Protein AF-A0A2V6KWD0-F1 (afdb_monomer)

Mean predicted aligned error: 12.08 Å

Structure (mmCIF, N/CA/C/O backbone):
data_AF-A0A2V6KWD0-F1
#
_entry.id   AF-A0A2V6KWD0-F1
#
loop_
_atom_site.group_PDB
_atom_site.id
_atom_site.type_symbol
_atom_site.label_atom_id
_atom_site.label_alt_id
_atom_site.label_comp_id
_atom_site.label_asym_id
_atom_site.label_entity_id
_atom_site.label_seq_id
_atom_site.pdbx_PDB_ins_code
_atom_site.Cartn_x
_atom_site.Cartn_y
_atom_site.Cartn_z
_atom_site.occupancy
_atom_site.B_iso_or_equiv
_atom_site.auth_seq_id
_atom_site.auth_comp_id
_atom_site.auth_asym_id
_atom_site.auth_atom_id
_atom_site.pdbx_PDB_model_num
ATOM 1 N N . MET A 1 1 ? -5.098 -25.466 -10.735 1.00 39.34 1 MET A N 1
ATOM 2 C CA . MET A 1 1 ? -4.026 -24.897 -9.894 1.00 39.34 1 MET A CA 1
ATOM 3 C C . MET A 1 1 ? -4.697 -24.020 -8.843 1.00 39.34 1 MET A C 1
ATOM 5 O O . MET A 1 1 ? -5.145 -22.939 -9.189 1.00 39.34 1 MET A O 1
ATOM 9 N N . ALA A 1 2 ? -4.904 -24.519 -7.623 1.00 39.91 2 ALA A N 1
ATOM 10 C CA . ALA A 1 2 ? -5.507 -23.742 -6.538 1.00 39.91 2 ALA A CA 1
ATOM 11 C C . ALA A 1 2 ? -4.381 -23.068 -5.742 1.00 39.91 2 ALA A C 1
ATOM 13 O O . ALA A 1 2 ? -3.580 -23.764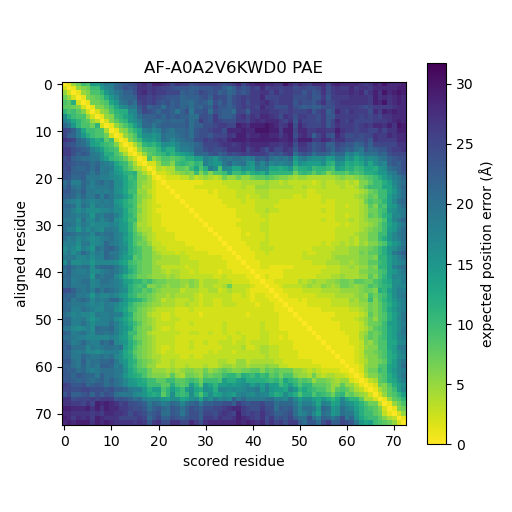 -5.123 1.00 39.91 2 ALA A O 1
ATOM 14 N N . MET A 1 3 ? -4.286 -21.739 -5.792 1.00 48.34 3 MET A N 1
ATOM 15 C CA . MET A 1 3 ? -3.383 -20.976 -4.925 1.00 48.34 3 MET A CA 1
ATOM 16 C C . MET A 1 3 ? -4.040 -20.850 -3.546 1.00 48.34 3 MET A C 1
ATOM 18 O O . MET A 1 3 ? -4.833 -19.947 -3.295 1.00 48.34 3 MET A O 1
ATOM 22 N N . LEU A 1 4 ? -3.755 -21.814 -2.669 1.00 51.12 4 LEU A N 1
ATOM 23 C CA . LEU A 1 4 ? -4.044 -21.725 -1.240 1.00 51.12 4 LEU A CA 1
ATOM 24 C C . LEU A 1 4 ? -3.090 -20.686 -0.633 1.00 51.12 4 LEU A C 1
ATOM 26 O O . LEU A 1 4 ? -1.909 -20.969 -0.434 1.00 51.12 4 LEU A O 1
ATOM 30 N N . LEU A 1 5 ? -3.591 -19.485 -0.337 1.00 56.81 5 LEU A N 1
ATOM 31 C CA . LEU A 1 5 ? -2.879 -18.526 0.508 1.00 56.81 5 LEU A CA 1
ATOM 32 C C . LEU A 1 5 ? -2.935 -19.032 1.953 1.00 56.81 5 LEU A C 1
ATOM 34 O O . LEU A 1 5 ? -3.860 -18.737 2.707 1.00 56.81 5 LEU A O 1
ATOM 38 N N . ILE A 1 6 ? -1.957 -19.856 2.323 1.00 50.44 6 ILE A N 1
ATOM 39 C CA . ILE A 1 6 ? -1.755 -20.285 3.705 1.00 50.44 6 ILE A CA 1
ATOM 40 C C . ILE A 1 6 ? -1.090 -19.122 4.443 1.00 50.44 6 ILE A C 1
ATOM 42 O O . ILE A 1 6 ? 0.131 -18.985 4.441 1.00 50.44 6 ILE A O 1
ATOM 46 N N . MET A 1 7 ? -1.901 -18.262 5.062 1.00 50.16 7 MET A N 1
ATOM 47 C CA . MET A 1 7 ? -1.417 -17.347 6.094 1.00 50.16 7 MET A CA 1
ATOM 48 C C . MET A 1 7 ? -0.932 -18.194 7.276 1.00 50.16 7 MET A C 1
ATOM 50 O O . MET A 1 7 ? -1.709 -18.885 7.935 1.00 50.16 7 MET A O 1
ATOM 54 N N . LYS A 1 8 ? 0.382 -18.232 7.494 1.00 43.97 8 LYS A N 1
ATOM 55 C CA . LYS A 1 8 ? 0.978 -19.010 8.576 1.00 43.97 8 LYS A CA 1
ATOM 56 C C . LYS A 1 8 ? 0.911 -18.189 9.867 1.00 43.97 8 LYS A C 1
ATOM 58 O O . LYS A 1 8 ? 1.669 -17.242 10.038 1.00 43.97 8 LYS A O 1
ATOM 63 N N . THR A 1 9 ? -0.014 -18.529 10.760 1.00 57.97 9 THR A N 1
ATOM 64 C CA . THR A 1 9 ? -0.210 -17.860 12.057 1.00 57.97 9 THR A CA 1
ATOM 65 C C . THR A 1 9 ? 0.701 -18.454 13.131 1.00 57.97 9 THR A C 1
ATOM 67 O O . THR A 1 9 ? 0.231 -19.077 14.079 1.00 57.97 9 THR A O 1
ATOM 70 N N . ASP A 1 10 ? 2.008 -18.271 12.990 1.00 58.91 10 ASP A N 1
ATOM 71 C CA . ASP A 1 10 ? 2.970 -18.591 14.046 1.00 58.91 10 ASP A CA 1
ATOM 72 C C . ASP A 1 10 ? 3.697 -17.309 14.438 1.00 58.91 10 ASP A C 1
ATOM 74 O O . ASP A 1 10 ? 4.699 -16.969 13.818 1.00 58.91 10 ASP A O 1
ATOM 78 N N . THR A 1 11 ? 3.174 -16.576 15.426 1.00 49.50 11 THR A N 1
ATOM 79 C CA . THR A 1 11 ? 3.937 -15.746 16.382 1.00 49.50 11 THR A CA 1
ATOM 80 C C . THR A 1 11 ? 2.960 -15.042 17.323 1.00 49.50 11 THR A C 1
ATOM 82 O O . THR A 1 11 ? 2.151 -14.224 16.906 1.00 49.50 11 THR A O 1
ATOM 85 N N . SER A 1 12 ? 3.045 -15.433 18.597 1.00 46.44 12 SER A N 1
ATOM 86 C CA . SER A 1 12 ? 2.610 -14.742 19.817 1.00 46.44 12 SER A CA 1
ATOM 87 C C . SER A 1 12 ? 1.614 -13.583 19.647 1.00 46.44 12 SER A C 1
ATOM 89 O O . SER A 1 12 ? 1.987 -12.469 19.281 1.00 46.44 12 SER A O 1
ATOM 91 N N . LEU A 1 13 ? 0.352 -13.840 20.012 1.00 45.81 13 LEU A N 1
ATOM 92 C CA . LEU A 1 13 ? -0.716 -12.849 20.184 1.00 45.81 13 LEU A CA 1
ATOM 93 C C . LEU A 1 13 ? -0.396 -11.892 21.351 1.00 45.81 13 LEU A C 1
ATOM 95 O O . LEU A 1 13 ? -1.081 -11.880 22.372 1.00 45.81 13 LEU A O 1
ATOM 99 N N . SER A 1 14 ? 0.612 -11.034 21.207 1.00 49.25 14 SER A N 1
ATOM 100 C CA . SER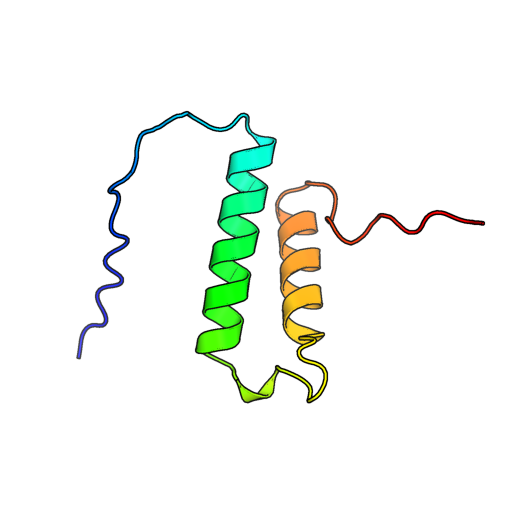 A 1 14 ? 0.501 -9.709 21.807 1.00 49.25 14 SER A CA 1
ATOM 101 C C . SER A 1 14 ? -0.539 -8.995 20.967 1.00 49.25 14 SER A C 1
ATOM 103 O O . SER A 1 14 ? -0.174 -8.441 19.937 1.00 49.25 14 SER A O 1
ATOM 105 N N . VAL A 1 15 ? -1.820 -9.094 21.354 1.00 50.41 15 VAL A N 1
ATOM 106 C CA . VAL A 1 15 ? -2.924 -8.371 20.707 1.00 50.41 15 VAL A CA 1
ATOM 107 C C . VAL A 1 15 ? -2.483 -6.921 20.614 1.00 50.41 15 VAL A C 1
ATOM 109 O O . VAL A 1 15 ? -2.427 -6.231 21.638 1.00 50.41 15 VAL A O 1
ATOM 112 N N . PRO A 1 16 ? -2.091 -6.457 19.424 1.00 54.31 16 PRO A N 1
ATOM 113 C CA . PRO A 1 16 ? -1.687 -5.090 19.298 1.00 54.31 16 PRO A CA 1
ATOM 114 C C . PRO A 1 16 ? -2.949 -4.270 19.515 1.00 54.31 16 PRO A C 1
ATOM 116 O O . PRO A 1 16 ? -4.022 -4.650 19.037 1.00 54.31 16 PRO A O 1
ATOM 119 N N . GLY A 1 17 ? -2.855 -3.169 20.262 1.00 60.66 17 GLY A N 1
ATOM 120 C CA . GLY A 1 17 ? -3.986 -2.250 20.368 1.00 60.66 17 GLY A CA 1
ATOM 121 C C . GLY A 1 17 ? -4.537 -1.936 18.964 1.00 60.66 17 GLY A C 1
ATOM 122 O O . GLY A 1 17 ? -3.776 -2.014 17.997 1.00 60.66 17 GLY A O 1
ATOM 123 N N . PRO A 1 18 ? -5.825 -1.586 18.814 1.00 57.03 18 PRO A N 1
ATOM 124 C CA . PRO A 1 18 ? -6.504 -1.506 17.514 1.00 57.03 18 PRO A CA 1
ATOM 125 C C . PRO A 1 18 ? -5.730 -0.774 16.398 1.00 57.03 18 PRO A C 1
ATOM 127 O O . PRO A 1 18 ? -5.807 -1.168 15.237 1.00 57.03 18 PRO A O 1
ATOM 130 N N . GLY A 1 19 ? -4.922 0.237 16.740 1.00 64.31 19 GLY A N 1
ATOM 131 C CA . GLY A 1 19 ? -4.048 0.933 15.788 1.00 64.31 19 GLY A CA 1
ATOM 132 C C . GLY A 1 19 ? -2.896 0.088 15.223 1.00 64.31 19 GLY A C 1
ATOM 133 O O . GLY A 1 19 ? -2.588 0.191 14.041 1.00 64.31 19 GLY A O 1
ATOM 134 N N . HIS A 1 20 ? -2.282 -0.791 16.014 1.00 74.88 20 HIS A N 1
ATOM 135 C CA . HIS A 1 20 ? -1.169 -1.627 15.551 1.00 74.88 20 HIS A CA 1
ATOM 136 C C . HIS A 1 20 ? -1.654 -2.823 14.713 1.00 74.88 20 HIS A C 1
ATOM 138 O O . HIS A 1 20 ? -0.929 -3.280 13.832 1.00 74.88 20 HIS A O 1
ATOM 144 N N . ALA A 1 21 ? -2.890 -3.295 14.905 1.00 82.94 21 ALA A N 1
ATOM 145 C CA . ALA A 1 21 ? -3.482 -4.293 14.010 1.00 82.94 21 ALA A CA 1
ATOM 146 C C . ALA A 1 21 ? -3.701 -3.728 12.592 1.00 82.94 21 ALA A C 1
ATOM 148 O O . ALA A 1 21 ? -3.394 -4.396 11.607 1.00 82.94 21 ALA A O 1
ATOM 149 N N . TYR A 1 22 ? -4.167 -2.477 12.487 1.00 83.94 22 TYR A N 1
ATOM 150 C CA . TYR A 1 22 ? -4.356 -1.810 11.197 1.00 83.94 22 TYR A CA 1
ATOM 151 C C . TYR A 1 22 ? -3.029 -1.542 10.473 1.00 83.94 22 TYR A C 1
ATOM 153 O O . TYR A 1 22 ? -2.898 -1.874 9.299 1.00 83.94 22 TYR A O 1
ATOM 161 N N . VAL A 1 23 ? -2.026 -1.004 11.176 1.00 84.75 23 VAL A N 1
ATOM 162 C CA . VAL A 1 23 ? -0.703 -0.724 10.586 1.00 84.75 23 VAL A CA 1
ATOM 163 C C . VAL A 1 23 ? -0.039 -2.003 10.068 1.00 84.75 23 VAL A C 1
ATOM 165 O O . VAL A 1 23 ? 0.536 -2.000 8.980 1.00 84.75 23 VAL A O 1
ATOM 168 N N . GLN A 1 24 ? -0.161 -3.108 10.810 1.00 88.31 24 GLN A N 1
ATOM 169 C CA . GLN A 1 24 ? 0.355 -4.407 10.382 1.00 88.31 24 GLN A CA 1
ATOM 170 C C . GLN A 1 24 ? -0.341 -4.897 9.105 1.00 88.31 24 GLN A C 1
ATOM 172 O O . GLN A 1 24 ? 0.328 -5.260 8.139 1.00 88.31 24 GLN A O 1
ATOM 177 N N . LEU A 1 25 ? -1.677 -4.844 9.071 1.00 88.06 25 LEU A N 1
ATOM 178 C CA . LEU A 1 25 ? -2.456 -5.224 7.892 1.00 88.06 25 LEU A CA 1
ATOM 179 C C . LEU A 1 25 ? -2.086 -4.372 6.671 1.00 88.06 25 LEU A C 1
ATOM 181 O O . LEU A 1 25 ? -1.926 -4.892 5.569 1.00 88.06 25 LEU A O 1
ATOM 185 N N . GLN A 1 26 ? -1.919 -3.064 6.861 1.00 88.81 26 GLN A N 1
ATOM 186 C CA . GLN A 1 26 ? -1.536 -2.150 5.792 1.00 88.81 26 GLN A CA 1
ATOM 187 C C . GLN A 1 26 ? -0.154 -2.485 5.218 1.00 88.81 26 GLN A C 1
ATOM 189 O O . GLN A 1 26 ?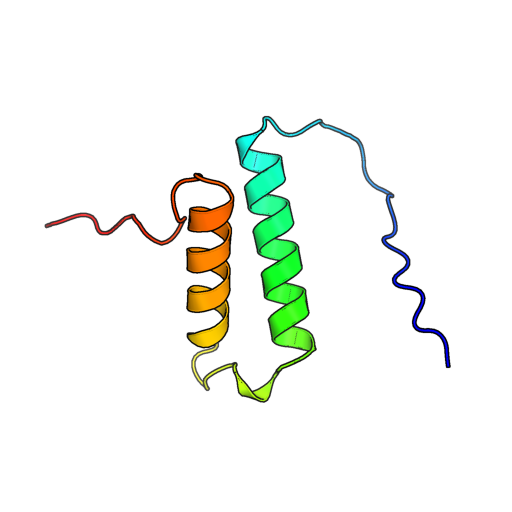 0.020 -2.487 4.000 1.00 88.81 26 GLN A O 1
ATOM 194 N N . TYR A 1 27 ? 0.813 -2.819 6.077 1.00 90.25 27 TYR A N 1
ATOM 195 C CA . TYR A 1 27 ? 2.136 -3.264 5.645 1.00 90.25 27 TYR A CA 1
ATOM 196 C C . TYR A 1 27 ? 2.064 -4.563 4.830 1.00 90.25 27 TYR A C 1
ATOM 198 O O . TYR A 1 27 ? 2.640 -4.638 3.747 1.00 90.25 27 TYR A O 1
ATOM 206 N N . GLU A 1 28 ? 1.320 -5.563 5.308 1.00 91.94 28 GLU A N 1
ATOM 207 C CA . GLU A 1 28 ? 1.165 -6.848 4.616 1.00 91.94 28 GLU A CA 1
ATOM 208 C C . GLU A 1 28 ? 0.518 -6.689 3.234 1.00 91.94 28 GLU A C 1
ATOM 210 O O . GLU A 1 28 ? 1.001 -7.269 2.258 1.00 91.94 28 GLU A O 1
ATOM 215 N N . ILE A 1 29 ? -0.523 -5.856 3.129 1.00 90.75 29 ILE A N 1
ATOM 216 C CA . ILE A 1 29 ? -1.179 -5.537 1.855 1.00 90.75 29 ILE A CA 1
ATOM 217 C C . ILE A 1 29 ? -0.202 -4.835 0.906 1.00 90.75 29 ILE A C 1
ATOM 219 O O . ILE A 1 29 ? -0.100 -5.231 -0.254 1.00 90.75 29 ILE A O 1
ATOM 223 N N . ARG A 1 30 ? 0.551 -3.831 1.377 1.00 92.62 30 ARG A N 1
ATOM 224 C CA . ARG A 1 30 ? 1.541 -3.126 0.548 1.00 92.62 30 ARG A CA 1
ATOM 225 C C . ARG A 1 30 ? 2.599 -4.075 -0.005 1.00 92.62 30 ARG A C 1
ATOM 227 O O . ARG A 1 30 ? 2.903 -4.034 -1.196 1.00 92.62 30 ARG A O 1
ATOM 234 N N . GLU A 1 31 ? 3.161 -4.928 0.844 1.00 93.94 31 GLU A N 1
ATOM 235 C CA . GLU A 1 31 ? 4.199 -5.874 0.432 1.00 93.94 31 GLU A CA 1
ATOM 236 C C . GLU A 1 31 ? 3.656 -6.942 -0.527 1.00 93.94 31 GLU A C 1
ATOM 238 O O . GLU A 1 31 ? 4.363 -7.373 -1.438 1.00 93.94 31 GLU A O 1
ATOM 243 N N . ALA A 1 32 ? 2.399 -7.364 -0.361 1.00 94.69 32 ALA A N 1
ATOM 244 C CA . ALA A 1 32 ? 1.724 -8.226 -1.328 1.00 94.69 32 ALA A CA 1
ATOM 245 C C . ALA A 1 32 ? 1.563 -7.539 -2.690 1.00 94.69 32 ALA A C 1
ATOM 247 O O . ALA A 1 32 ? 2.000 -8.099 -3.694 1.00 94.69 32 ALA A O 1
ATOM 248 N N . LEU A 1 33 ? 1.044 -6.307 -2.717 1.00 92.50 33 LEU A N 1
ATOM 249 C CA . LEU A 1 33 ? 0.852 -5.540 -3.951 1.00 92.50 33 LEU A CA 1
ATOM 250 C C . LEU A 1 33 ? 2.167 -5.316 -4.699 1.00 92.50 33 LEU A C 1
ATOM 252 O O . LEU A 1 33 ? 2.222 -5.526 -5.903 1.00 92.50 33 LEU A O 1
ATOM 256 N N . ARG A 1 34 ? 3.247 -4.963 -3.996 1.00 93.06 34 ARG A N 1
ATOM 257 C CA . ARG A 1 34 ? 4.581 -4.795 -4.600 1.00 93.06 34 ARG A CA 1
ATOM 258 C C . ARG A 1 34 ? 5.132 -6.083 -5.207 1.00 93.06 34 ARG A C 1
ATOM 260 O O . ARG A 1 34 ? 5.798 -6.044 -6.236 1.00 93.06 34 ARG A O 1
ATOM 267 N N . ARG A 1 35 ? 4.874 -7.227 -4.568 1.00 93.12 35 ARG A N 1
ATOM 268 C CA . ARG A 1 35 ? 5.313 -8.540 -5.063 1.00 93.12 35 ARG A CA 1
ATOM 269 C C . ARG A 1 35 ? 4.528 -8.977 -6.297 1.00 93.12 35 ARG A C 1
ATOM 271 O O . ARG A 1 35 ? 5.108 -9.596 -7.183 1.00 93.12 35 ARG A O 1
ATOM 278 N N . GLU A 1 36 ? 3.228 -8.698 -6.322 1.00 94.81 36 GLU A N 1
ATOM 279 C CA . GLU A 1 36 ? 2.341 -9.039 -7.438 1.00 94.81 36 GLU A CA 1
ATOM 280 C C . GLU A 1 36 ? 2.493 -8.076 -8.623 1.00 94.81 36 GLU A C 1
ATOM 282 O O . GLU A 1 36 ? 2.378 -8.515 -9.765 1.00 94.81 36 GLU A O 1
ATOM 287 N N . HIS A 1 37 ? 2.815 -6.807 -8.349 1.00 93.56 37 HIS A N 1
ATOM 288 C CA . HIS A 1 37 ? 2.947 -5.729 -9.330 1.00 93.56 37 HIS A CA 1
ATOM 289 C C . HIS A 1 37 ? 4.312 -5.028 -9.247 1.00 93.56 37 HIS A C 1
ATOM 291 O O . HIS A 1 37 ? 4.391 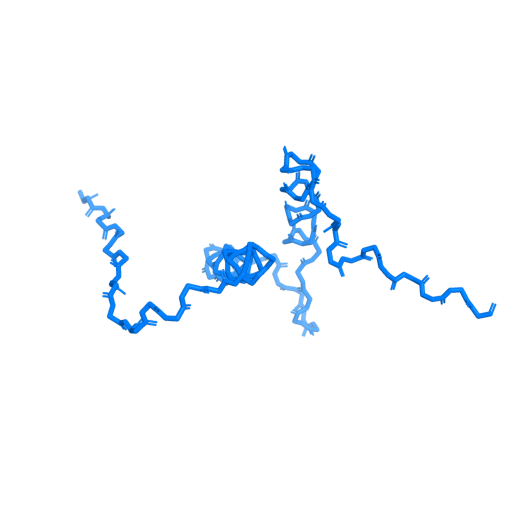-3.852 -8.865 1.00 93.56 37 HIS A O 1
ATOM 297 N N . PRO A 1 38 ? 5.414 -5.713 -9.601 1.00 93.56 38 PRO A N 1
ATOM 298 C CA . PRO A 1 38 ? 6.731 -5.085 -9.639 1.00 93.56 38 PRO A CA 1
ATOM 299 C C . PRO A 1 38 ? 6.789 -3.909 -10.629 1.00 93.56 38 PRO A C 1
ATOM 301 O O . PRO A 1 38 ? 7.610 -3.016 -10.457 1.00 93.56 38 PRO A O 1
ATOM 304 N N . GLU A 1 39 ? 5.905 -3.868 -11.633 1.00 95.56 39 GLU A N 1
ATOM 305 C CA . GLU A 1 39 ? 5.785 -2.771 -12.598 1.00 95.56 39 GLU A CA 1
ATOM 306 C C . GLU A 1 39 ? 5.263 -1.455 -12.002 1.00 95.56 39 GLU A C 1
ATOM 308 O O . GLU A 1 39 ? 5.349 -0.421 -12.658 1.00 95.56 39 GLU A O 1
ATOM 313 N N . TRP A 1 40 ? 4.709 -1.475 -10.785 1.00 94.12 40 TRP A N 1
ATOM 314 C CA . TRP A 1 40 ? 4.276 -0.265 -10.075 1.00 94.12 40 TRP A CA 1
ATOM 315 C C . TRP A 1 40 ? 5.365 0.337 -9.187 1.00 94.12 40 TRP A C 1
ATOM 317 O O . TRP A 1 40 ? 5.129 1.379 -8.575 1.00 94.12 40 TRP A O 1
ATOM 327 N N . ILE A 1 41 ? 6.514 -0.332 -9.069 1.00 93.50 41 ILE A N 1
ATOM 328 C CA . ILE A 1 41 ? 7.640 0.138 -8.270 1.00 93.50 41 ILE A CA 1
ATOM 329 C C . ILE A 1 41 ? 8.528 0.994 -9.167 1.00 93.50 41 ILE A C 1
ATOM 331 O O . ILE A 1 41 ? 9.113 0.506 -10.136 1.00 93.50 41 ILE A O 1
ATOM 335 N N . ASP A 1 42 ? 8.633 2.269 -8.825 1.00 93.12 42 ASP A N 1
ATOM 336 C CA . ASP A 1 42 ? 9.498 3.207 -9.520 1.00 93.12 42 ASP 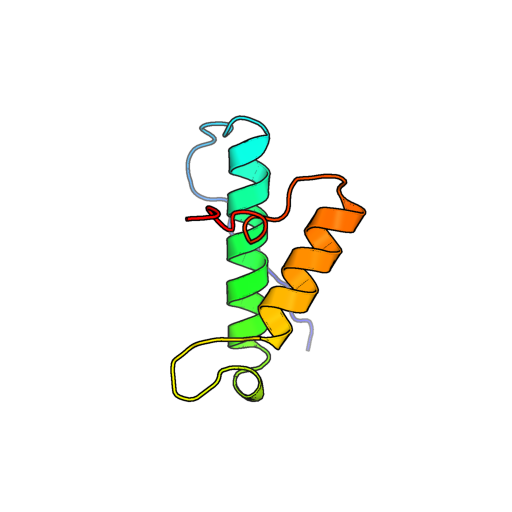A CA 1
ATOM 337 C C . ASP A 1 42 ? 10.984 2.909 -9.232 1.00 93.12 42 ASP A C 1
ATOM 339 O O . ASP A 1 42 ? 11.320 2.225 -8.258 1.00 93.12 42 ASP A O 1
ATOM 343 N N . PRO A 1 43 ? 11.923 3.422 -10.051 1.00 92.88 43 PRO A N 1
ATOM 344 C CA . PRO A 1 43 ? 13.356 3.173 -9.867 1.00 92.88 43 PRO A CA 1
ATOM 345 C C . PRO A 1 43 ? 13.919 3.638 -8.516 1.00 92.88 43 PRO A C 1
ATOM 347 O O . PRO A 1 43 ? 14.971 3.164 -8.091 1.00 92.88 43 PRO A O 1
ATOM 350 N N . ASP A 1 44 ? 13.240 4.573 -7.852 1.00 91.94 44 ASP A N 1
ATOM 351 C CA . ASP A 1 44 ? 13.573 5.063 -6.514 1.00 91.94 44 ASP A CA 1
ATOM 352 C C . ASP A 1 44 ? 13.008 4.178 -5.383 1.00 91.94 44 ASP A C 1
ATOM 354 O O . ASP A 1 44 ? 13.266 4.432 -4.206 1.00 91.94 44 ASP A O 1
ATOM 358 N N . GLY A 1 45 ? 12.266 3.121 -5.728 1.00 88.00 45 GLY A N 1
ATOM 359 C CA . GLY A 1 45 ? 11.614 2.207 -4.794 1.00 88.00 45 GLY A CA 1
ATOM 360 C C . GLY A 1 45 ? 10.268 2.709 -4.266 1.00 88.00 45 GLY A C 1
ATOM 361 O O . GLY A 1 45 ? 9.655 2.041 -3.420 1.00 88.00 45 GLY A O 1
ATOM 362 N N . SER A 1 46 ? 9.791 3.864 -4.737 1.00 90.69 46 SER A N 1
ATOM 363 C CA . SER A 1 46 ? 8.443 4.337 -4.440 1.00 90.69 46 SER A CA 1
ATOM 364 C C . SER A 1 46 ? 7.403 3.508 -5.202 1.00 90.69 46 SER A C 1
ATOM 366 O O . SER A 1 46 ? 7.705 2.809 -6.166 1.00 90.69 46 SER A O 1
ATOM 368 N N . CYS A 1 47 ? 6.169 3.494 -4.703 1.00 91.88 47 CYS A N 1
ATOM 369 C CA . CYS A 1 47 ? 5.053 2.848 -5.392 1.00 91.88 47 CYS A CA 1
ATOM 370 C C . CYS A 1 47 ? 3.831 3.764 -5.278 1.00 91.88 47 CYS A C 1
ATOM 372 O O . CYS A 1 47 ? 2.994 3.549 -4.394 1.00 91.88 47 CYS A O 1
ATOM 374 N N . PRO A 1 48 ? 3.712 4.787 -6.143 1.00 92.62 48 PRO A N 1
ATOM 375 C CA . PRO A 1 48 ? 2.619 5.760 -6.082 1.00 92.62 48 PRO A CA 1
ATOM 376 C C . PRO A 1 48 ? 1.241 5.092 -6.161 1.00 92.62 48 PRO A C 1
ATOM 378 O O . PRO A 1 48 ? 0.294 5.481 -5.479 1.00 92.62 48 PRO A O 1
ATOM 381 N N . THR A 1 49 ? 1.128 4.017 -6.948 1.00 92.44 49 THR A N 1
ATOM 382 C CA . THR A 1 49 ? -0.098 3.216 -7.026 1.00 92.44 49 THR A CA 1
ATOM 383 C C . THR A 1 49 ? -0.439 2.583 -5.677 1.00 92.44 49 THR A C 1
ATOM 385 O O . THR A 1 49 ? -1.590 2.660 -5.247 1.00 92.44 49 THR A O 1
ATOM 388 N N . CYS A 1 50 ? 0.542 2.013 -4.966 1.00 91.19 50 CYS A N 1
ATOM 389 C CA . CYS A 1 50 ? 0.335 1.438 -3.636 1.00 91.19 50 CYS A CA 1
ATOM 390 C C . CYS A 1 50 ? -0.197 2.496 -2.654 1.00 91.19 50 CYS A C 1
ATOM 392 O O . CYS A 1 50 ? -1.151 2.231 -1.926 1.00 91.19 50 CYS A O 1
ATOM 394 N N . GLU A 1 51 ? 0.342 3.717 -2.695 1.00 90.44 51 GLU A N 1
ATOM 395 C CA . GLU A 1 51 ? -0.095 4.834 -1.844 1.00 90.44 51 GLU A CA 1
ATOM 396 C C . GLU A 1 51 ? -1.558 5.238 -2.100 1.00 90.44 51 GLU A C 1
ATOM 398 O O . GLU A 1 51 ? -2.300 5.542 -1.158 1.00 90.44 51 GLU A O 1
ATOM 403 N N . ILE A 1 52 ? -2.020 5.176 -3.356 1.00 91.81 52 ILE A N 1
ATOM 404 C CA . ILE A 1 52 ? -3.432 5.400 -3.712 1.00 91.81 52 ILE A CA 1
ATOM 405 C C . ILE A 1 52 ? -4.328 4.324 -3.083 1.00 91.81 52 ILE A C 1
ATOM 407 O O . ILE A 1 52 ? -5.377 4.648 -2.512 1.00 91.81 52 ILE A O 1
ATOM 411 N N . TYR A 1 53 ? -3.936 3.048 -3.169 1.00 90.81 53 TYR A N 1
ATOM 412 C CA . TYR A 1 53 ? -4.691 1.943 -2.565 1.00 90.81 53 TYR A CA 1
ATOM 413 C C . TYR A 1 53 ? -4.749 2.065 -1.043 1.00 90.81 53 TYR A C 1
ATOM 415 O O . TYR A 1 53 ? -5.827 1.933 -0.462 1.00 90.81 53 TYR A O 1
ATOM 423 N N . GLU A 1 54 ? -3.620 2.374 -0.412 1.00 89.94 54 GLU A N 1
ATOM 424 C CA . GLU A 1 54 ? -3.516 2.586 1.030 1.00 89.94 54 GLU A CA 1
ATOM 425 C C . GLU A 1 54 ? -4.402 3.746 1.502 1.00 89.94 54 GLU A C 1
ATOM 427 O O . GLU A 1 54 ? -5.180 3.595 2.444 1.00 89.94 54 GLU A O 1
ATOM 432 N N . SER A 1 55 ? -4.373 4.877 0.793 1.00 89.31 55 SER A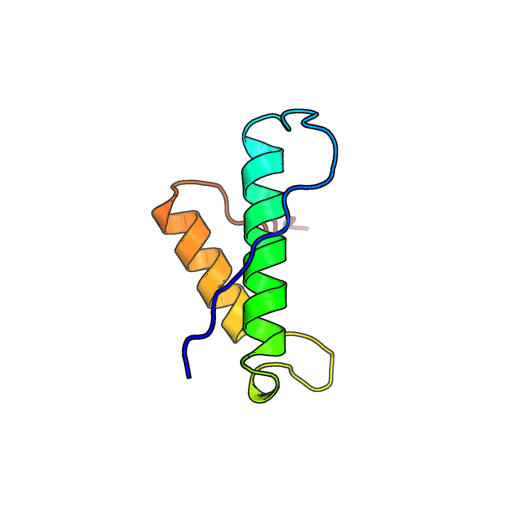 N 1
ATOM 433 C CA . SER A 1 55 ? -5.211 6.041 1.106 1.00 89.31 55 SER A CA 1
ATOM 434 C C . SER A 1 55 ? -6.702 5.728 0.958 1.00 89.31 55 SER A C 1
ATOM 436 O O . SER A 1 55 ? -7.530 6.125 1.783 1.00 89.31 55 SER A O 1
ATOM 438 N N . ARG A 1 56 ? -7.074 4.973 -0.083 1.00 89.88 56 ARG A N 1
ATOM 439 C CA . ARG A 1 56 ? -8.461 4.543 -0.290 1.00 89.88 56 ARG A CA 1
ATOM 440 C C . ARG A 1 56 ? -8.917 3.561 0.787 1.00 89.88 56 ARG A C 1
ATOM 442 O O . ARG A 1 56 ? -10.057 3.662 1.238 1.00 89.88 56 ARG A O 1
ATOM 449 N N . LEU A 1 57 ? -8.053 2.634 1.195 1.00 87.81 57 LEU A N 1
ATOM 450 C CA . LEU A 1 57 ? -8.330 1.683 2.269 1.00 87.81 57 LEU A CA 1
ATOM 451 C C . LEU A 1 57 ? -8.551 2.411 3.600 1.00 87.81 57 LEU A C 1
ATOM 453 O O . LEU A 1 57 ? -9.555 2.155 4.265 1.00 87.81 57 LEU A O 1
ATOM 457 N N . ALA A 1 58 ? -7.684 3.373 3.930 1.00 87.25 58 ALA A N 1
ATOM 458 C CA . ALA A 1 58 ? -7.825 4.207 5.119 1.00 87.25 58 ALA A CA 1
ATOM 459 C C . ALA A 1 58 ? -9.183 4.931 5.142 1.00 87.25 58 ALA A C 1
ATOM 461 O O . ALA A 1 58 ? -9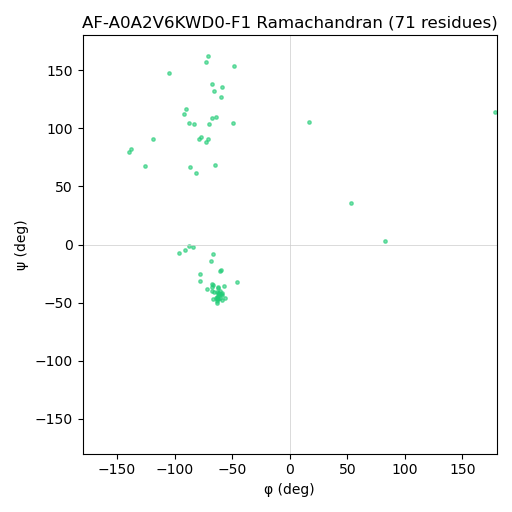.932 4.854 6.119 1.00 87.25 58 ALA A O 1
ATOM 462 N N . LYS A 1 59 ? -9.570 5.529 4.006 1.00 88.75 59 LYS A N 1
ATOM 463 C CA . LYS A 1 59 ? -10.871 6.193 3.838 1.00 88.75 59 LYS A CA 1
ATOM 464 C C . LYS A 1 59 ? -12.062 5.247 4.019 1.00 88.75 59 L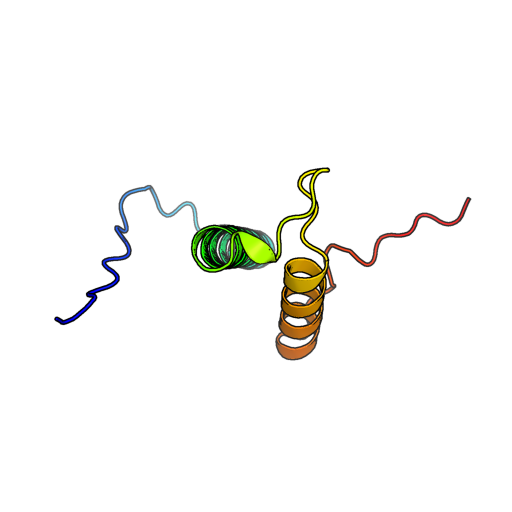YS A C 1
ATOM 466 O O . LYS A 1 59 ? -13.049 5.635 4.638 1.00 88.75 59 LYS A O 1
ATOM 471 N N . LEU A 1 60 ? -11.996 4.026 3.485 1.00 89.50 60 LEU A N 1
ATOM 472 C CA . LEU A 1 60 ? -13.066 3.029 3.634 1.00 89.50 60 LEU A CA 1
ATOM 473 C C . LEU A 1 60 ? -13.224 2.562 5.082 1.00 89.50 60 LEU A C 1
ATOM 475 O O . LEU A 1 60 ? -14.341 2.317 5.530 1.00 89.50 60 LEU A O 1
ATOM 479 N N . LEU A 1 61 ? -12.116 2.465 5.810 1.00 86.75 61 LEU A N 1
ATOM 480 C CA . LEU A 1 61 ? -12.101 2.039 7.205 1.00 86.75 61 LEU A CA 1
ATOM 481 C C . LEU A 1 61 ? -12.315 3.199 8.190 1.00 86.75 61 LEU A C 1
ATOM 483 O O . LEU A 1 61 ? -12.393 2.960 9.391 1.00 86.75 61 LEU A O 1
ATOM 487 N N . SER A 1 62 ? -12.453 4.437 7.696 1.00 86.69 62 SER A N 1
ATOM 488 C CA . SER A 1 62 ? -12.539 5.659 8.513 1.00 86.69 62 SER A CA 1
ATOM 489 C C . SER A 1 62 ? -11.376 5.798 9.506 1.00 86.69 62 SER A C 1
ATOM 491 O O . SER A 1 62 ? -11.551 6.281 10.624 1.00 86.69 62 SER A O 1
ATOM 493 N N . VAL A 1 63 ? -10.185 5.362 9.093 1.00 82.31 63 VAL A N 1
ATOM 494 C CA . VAL A 1 63 ? -8.935 5.516 9.845 1.00 82.31 63 VAL A CA 1
ATOM 495 C C . VAL A 1 63 ? -8.095 6.620 9.202 1.00 82.31 63 VAL A C 1
ATOM 497 O O . VAL A 1 63 ? -8.175 6.803 7.984 1.00 82.31 63 VAL A O 1
ATOM 500 N N . PRO A 1 64 ? -7.310 7.381 9.985 1.00 73.81 64 PRO A N 1
ATOM 501 C CA . PRO A 1 64 ? -6.441 8.407 9.423 1.00 73.81 64 PRO A CA 1
ATOM 502 C C . PRO A 1 64 ? -5.466 7.768 8.434 1.00 73.81 64 PRO A C 1
ATOM 504 O O . PRO A 1 64 ? -4.891 6.710 8.714 1.00 73.81 64 PRO A O 1
ATOM 507 N N . SER A 1 65 ? -5.290 8.398 7.272 1.00 67.69 65 SER A N 1
ATOM 508 C CA . SER A 1 65 ? -4.276 7.937 6.330 1.00 67.69 65 SER A CA 1
ATOM 509 C C . SER A 1 65 ? -2.898 8.139 6.966 1.00 67.69 65 SER A C 1
ATOM 511 O O . SER A 1 65 ? -2.616 9.237 7.447 1.00 67.69 65 SER A O 1
ATOM 513 N N . PRO A 1 66 ? -1.995 7.144 6.955 1.00 63.59 66 PRO A N 1
ATOM 514 C CA . PRO A 1 66 ? -0.640 7.341 7.471 1.00 63.59 66 PRO A CA 1
ATOM 515 C C . PRO A 1 66 ? 0.190 8.327 6.637 1.00 63.59 66 PRO A C 1
ATOM 517 O O . PRO A 1 66 ? 1.277 8.705 7.064 1.00 63.59 66 PRO A O 1
ATOM 520 N N . TYR A 1 67 ? -0.319 8.758 5.478 1.00 61.91 67 TYR A N 1
ATOM 521 C CA . TYR A 1 67 ? 0.282 9.795 4.638 1.00 61.91 67 TYR A CA 1
ATOM 522 C C . TYR A 1 67 ? -0.319 11.190 4.872 1.00 61.91 67 TYR A C 1
ATOM 524 O O . TYR A 1 67 ? 0.215 12.179 4.375 1.00 61.91 67 TYR A O 1
ATOM 532 N N . GLU A 1 68 ? -1.383 11.309 5.674 1.00 56.84 68 GLU A N 1
ATOM 533 C CA . GLU A 1 68 ? -1.890 12.596 6.167 1.00 56.84 68 GLU A CA 1
ATOM 534 C C . GLU A 1 68 ? -1.069 13.054 7.385 1.00 56.84 68 GLU A C 1
ATOM 536 O O . GLU A 1 68 ? -1.569 13.226 8.494 1.00 56.84 68 GLU A O 1
ATOM 541 N N . TYR A 1 69 ? 0.232 13.259 7.180 1.00 50.38 69 TYR A N 1
ATOM 542 C CA . TYR A 1 69 ? 1.043 14.093 8.063 1.00 50.38 69 TYR A CA 1
ATOM 543 C C . TYR A 1 69 ? 2.003 14.928 7.213 1.00 50.38 69 TYR A C 1
ATOM 545 O O . TYR A 1 69 ? 3.177 14.606 7.049 1.00 50.38 69 TYR A O 1
ATOM 553 N N . GLN A 1 70 ? 1.479 16.016 6.644 1.00 49.69 70 GLN A N 1
ATOM 554 C CA . GLN A 1 70 ? 2.292 17.141 6.191 1.00 49.69 70 GLN A CA 1
ATOM 555 C C . GLN A 1 70 ? 2.470 18.087 7.389 1.00 49.69 70 GLN A C 1
ATOM 557 O O . GLN A 1 70 ? 1.518 18.792 7.732 1.00 49.69 70 GLN A O 1
ATOM 562 N N . PRO A 1 71 ? 3.638 18.134 8.057 1.00 41.28 71 PRO A N 1
ATOM 563 C CA . PRO A 1 71 ? 3.931 19.239 8.952 1.00 41.28 71 PRO A CA 1
ATOM 564 C C . PRO A 1 71 ? 4.092 20.488 8.082 1.00 41.28 71 PRO A C 1
ATOM 566 O O . PRO A 1 71 ? 5.038 20.604 7.302 1.00 41.28 71 PRO A O 1
ATOM 569 N N . ALA A 1 72 ? 3.121 21.395 8.171 1.00 42.78 72 ALA A N 1
ATOM 570 C CA . ALA A 1 72 ? 3.286 22.754 7.685 1.00 42.78 72 ALA A CA 1
ATOM 571 C C . ALA A 1 72 ? 4.466 23.389 8.441 1.00 42.78 72 ALA A C 1
ATOM 573 O O . ALA A 1 72 ? 4.518 23.319 9.672 1.00 42.78 72 ALA A O 1
ATOM 574 N N . ALA A 1 73 ? 5.422 23.920 7.679 1.00 42.81 73 ALA A N 1
ATOM 575 C CA . ALA A 1 73 ? 6.535 24.726 8.171 1.00 42.81 73 ALA A CA 1
ATOM 576 C C . ALA A 1 73 ? 6.054 26.070 8.738 1.00 42.81 73 ALA A C 1
ATOM 578 O O . ALA A 1 73 ? 5.013 26.573 8.252 1.00 42.81 73 ALA A O 1
#

pLDDT: mean 75.22, std 19.37, range [39.34, 95.56]

Solvent-accessible surface area (backbone atoms only — not comparable to full-atom values): 4800 Å² total; per-residue (Å²): 137,84,85,77,84,76,80,79,90,81,73,81,86,72,77,53,59,78,68,52,50,50,54,51,52,53,50,55,51,48,56,48,50,48,70,77,37,5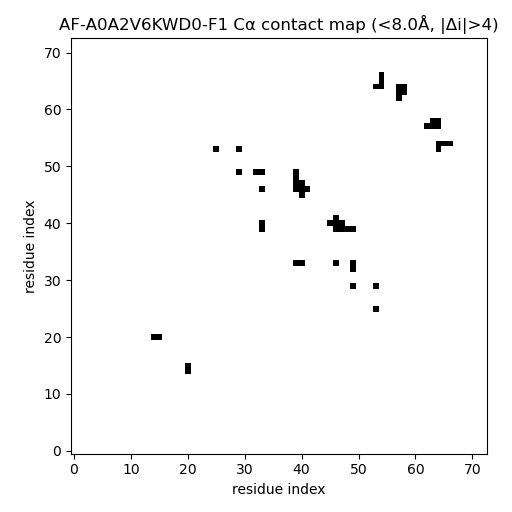8,89,51,46,46,98,87,70,48,37,71,64,55,53,53,52,51,45,52,49,21,60,75,70,74,43,82,40,93,78,76,70,76,82,81,130

Foldseek 3Di:
DDPPPPPDPDDDPPPPPPVVVLVVVLVVVLVVCCVVCVVQQDPVRDRVVSLVVQCVVCVVVVHDRPPPDDPDD

Radius of gyration: 14.91 Å; Cα contacts (8 Å, |Δi|>4): 27; chains: 1; bounding box: 27×50×34 Å

Secondary structure (DSSP, 8-state):
----------S------HHHHHHHHHHHHHHHHHHH-GGGS-TTS--HHHHHHHHHHHHHHT---TT------

Sequence (73 aa):
MAMLLIMKTDTSLSVPGPGHAYVQLQYEIREALRREHPEWIDPDGSCPTCEIYESRLAKLLSVPSPYEYQPAA